Protein AF-A0A820HL80-F1 (afdb_monomer)

Solvent-accessible surface area (backbone atoms only — not comparable to full-atom values): 5024 Å² total; per-residue (Å²): 142,82,80,92,58,99,84,66,81,55,79,78,54,43,58,64,88,53,79,80,40,80,98,58,53,63,43,60,45,71,47,61,71,71,66,59,77,69,56,58,96,67,33,38,70,40,92,85,67,49,65,43,55,54,80,59,51,65,67,47,78,91,62,59,88,46,96,79,37,50,44,49,44,94,126

Sequence (75 aa):
MHDQIPWRLDWREVCDGKVDCWPFPIDEKDCEKLEENECELNEYRYLNGQCGAKAFLLDDTLSPDCLDRTDESIQ

Secondary structure (DSSP, 8-state):
-----TT---GGGSSSSS--SSSS--TTSSHHHHHH-PPPTTEEE-TTS-EEEGGGSSS-TTS-SSTT-TTS---

Nearest PDB structures (foldseek):
  2kri-assembly1_B  TM=9.119E-01  e=2.215E-01  Homo sapiens
  8em4-assembly1_B  TM=5.721E-01  e=4.139E-02  Mus musculus
  8ufb-assembly1_V  TM=6.752E-01  e=5.022E-02  Homo sapiens
  8jxg-assembly1_A  TM=5.956E-01  e=1.162E-01  Rattus norvegicus
  9bde-assembly1_R  TM=5.506E-01  e=1.089E-01  Homo sapiens

pLDDT: mean 82.47, std 12.03, range [45.75, 92.31]

Foldseek 3Di:
DDDDPVPDDDLCQACVPDQSDPPDSPSNPPVVVVVVLDEPPQWDQAPVSDTDGPCQQCPDLVDQPDPVSRSNDDD

Structure (mmCIF, N/CA/C/O backbone):
data_AF-A0A820HL80-F1
#
_entry.id   AF-A0A820HL80-F1
#
loop_
_atom_site.group_PDB
_atom_site.id
_atom_site.type_symbol
_atom_site.label_atom_id
_atom_site.label_alt_id
_atom_site.label_comp_id
_atom_site.label_asym_id
_atom_site.label_entity_id
_atom_site.label_seq_id
_atom_site.pdbx_PDB_ins_code
_atom_site.Cartn_x
_atom_site.Cartn_y
_atom_site.Cartn_z
_atom_site.occupancy
_atom_site.B_iso_or_equiv
_atom_site.auth_seq_id
_atom_site.auth_comp_id
_atom_site.auth_asym_id
_atom_site.auth_atom_id
_atom_site.pdbx_PDB_model_num
ATOM 1 N N . MET A 1 1 ? -13.662 -10.060 -23.712 1.00 45.75 1 MET A N 1
ATOM 2 C CA . MET A 1 1 ? -14.485 -8.852 -23.512 1.00 45.75 1 MET A CA 1
ATOM 3 C C . MET A 1 1 ? -14.127 -8.268 -22.156 1.00 45.75 1 MET A C 1
ATOM 5 O O . MET A 1 1 ? -14.567 -8.809 -21.156 1.00 45.75 1 MET A O 1
ATOM 9 N N . HIS A 1 2 ? -13.199 -7.311 -22.149 1.00 47.50 2 HIS A N 1
ATOM 10 C CA . HIS A 1 2 ? -13.277 -5.995 -21.504 1.00 47.50 2 HIS A CA 1
ATOM 11 C C . HIS A 1 2 ? -12.004 -5.237 -21.914 1.00 47.50 2 HIS A C 1
ATOM 13 O O . HIS A 1 2 ? -10.896 -5.628 -21.571 1.00 47.50 2 HIS A O 1
ATOM 19 N N . ASP A 1 3 ? -12.230 -4.266 -22.795 1.00 49.84 3 ASP A N 1
ATOM 20 C CA . ASP A 1 3 ? -11.549 -2.984 -22.964 1.00 49.84 3 ASP A CA 1
ATOM 21 C C . ASP A 1 3 ? -10.020 -2.918 -23.024 1.00 49.84 3 ASP A C 1
ATOM 23 O O . ASP A 1 3 ? -9.312 -2.802 -22.029 1.00 49.84 3 ASP A O 1
ATOM 27 N N . GLN A 1 4 ? -9.539 -2.817 -24.265 1.00 57.38 4 GLN A N 1
ATOM 28 C CA . GLN A 1 4 ? -8.275 -2.169 -24.582 1.00 57.38 4 GLN A CA 1
ATOM 29 C C . GLN A 1 4 ? -8.392 -0.656 -24.353 1.00 57.38 4 GLN A C 1
ATOM 31 O O . GLN A 1 4 ? -8.948 0.069 -25.178 1.00 57.38 4 GLN A O 1
ATOM 36 N N . ILE A 1 5 ? -7.826 -0.178 -23.248 1.00 56.53 5 ILE A N 1
ATOM 37 C CA . ILE A 1 5 ? -7.352 1.202 -23.123 1.00 56.53 5 ILE A CA 1
ATOM 38 C C . ILE A 1 5 ? -5.825 1.090 -23.076 1.00 56.53 5 ILE A C 1
ATOM 40 O O . ILE A 1 5 ? -5.299 0.676 -22.048 1.00 56.53 5 ILE A O 1
ATOM 44 N N . PRO A 1 6 ? -5.099 1.413 -24.160 1.00 59.38 6 PRO A N 1
ATOM 45 C CA . PRO A 1 6 ? -3.683 1.058 -24.324 1.00 59.38 6 PRO A CA 1
ATOM 46 C C . PRO A 1 6 ? -2.710 1.866 -23.441 1.00 59.38 6 PRO A C 1
ATOM 48 O O . PRO A 1 6 ? -1.512 1.851 -23.686 1.00 59.38 6 PRO A O 1
ATOM 51 N N . TRP A 1 7 ? -3.220 2.588 -22.439 1.00 57.81 7 TRP A N 1
ATOM 52 C CA . TRP A 1 7 ? -2.462 3.519 -21.596 1.00 57.81 7 TRP A CA 1
ATOM 53 C C . TRP A 1 7 ? -2.798 3.402 -20.104 1.00 57.81 7 TRP A C 1
ATOM 55 O O . TRP A 1 7 ? -2.587 4.351 -19.351 1.00 57.81 7 TRP A O 1
ATOM 65 N N . ARG A 1 8 ? -3.383 2.284 -19.663 1.00 67.19 8 ARG A N 1
ATOM 66 C CA . ARG A 1 8 ? -3.575 2.013 -18.235 1.00 67.19 8 ARG A CA 1
ATOM 67 C C . ARG A 1 8 ? -2.858 0.727 -17.872 1.00 67.19 8 ARG A C 1
ATOM 69 O O . ARG A 1 8 ? -3.258 -0.323 -18.359 1.00 67.19 8 ARG A O 1
ATOM 76 N N . LEU A 1 9 ? -1.838 0.859 -17.032 1.00 76.06 9 LEU A N 1
ATOM 77 C CA . LEU A 1 9 ? -1.191 -0.273 -16.387 1.00 76.06 9 LEU A CA 1
ATOM 78 C C . LEU A 1 9 ? -2.144 -0.912 -15.378 1.00 76.06 9 LEU A C 1
ATOM 80 O O . LEU A 1 9 ? -2.867 -0.213 -14.655 1.00 76.06 9 LEU A O 1
ATOM 84 N N . ASP A 1 10 ? -2.140 -2.237 -15.337 1.00 83.31 10 ASP A N 1
ATOM 85 C CA . ASP A 1 10 ? -2.617 -3.008 -14.197 1.00 83.31 10 ASP A CA 1
ATOM 86 C C . ASP A 1 10 ? -1.618 -2.846 -13.038 1.00 83.31 10 ASP A C 1
ATOM 88 O O . ASP A 1 10 ? -0.424 -2.656 -13.247 1.00 83.31 10 ASP A O 1
ATOM 92 N N . TRP A 1 11 ? -2.081 -2.931 -11.790 1.00 82.75 11 TRP A N 1
ATOM 93 C CA . TRP A 1 11 ? -1.188 -2.831 -10.627 1.00 82.75 11 TRP A CA 1
ATOM 94 C C . TRP A 1 11 ? -0.124 -3.939 -10.611 1.00 82.75 11 TRP A C 1
ATOM 96 O O . TRP A 1 11 ? 0.926 -3.767 -10.006 1.00 82.75 11 TRP A O 1
ATOM 106 N N . ARG A 1 12 ? -0.392 -5.069 -11.279 1.00 84.88 12 ARG A N 1
ATOM 107 C CA . ARG A 1 12 ? 0.551 -6.187 -11.446 1.00 84.88 12 ARG A CA 1
ATOM 108 C C . ARG A 1 12 ? 1.673 -5.905 -12.442 1.00 84.88 12 ARG A C 1
ATOM 110 O O . ARG A 1 12 ? 2.585 -6.714 -12.523 1.00 84.88 12 ARG A O 1
ATOM 117 N N . GLU A 1 13 ? 1.554 -4.830 -13.213 1.00 90.06 13 GLU A N 1
ATOM 118 C CA . GLU A 1 13 ? 2.527 -4.358 -14.208 1.00 90.06 13 GLU A CA 1
ATOM 119 C C . GLU A 1 13 ? 3.366 -3.193 -13.648 1.00 90.06 13 GLU A C 1
ATOM 121 O O . GLU A 1 13 ? 4.090 -2.534 -14.378 1.00 90.06 13 GLU A O 1
ATOM 126 N N . VAL A 1 14 ? 3.233 -2.884 -12.354 1.00 89.06 14 VAL A N 1
ATOM 127 C CA . VAL A 1 14 ? 4.079 -1.913 -11.651 1.00 89.06 14 VAL A CA 1
ATOM 128 C C . VAL A 1 14 ? 5.062 -2.693 -10.791 1.00 89.06 14 VAL A C 1
ATOM 130 O O . VAL A 1 14 ? 4.637 -3.510 -9.971 1.00 89.06 14 VAL A O 1
ATOM 133 N N . CYS A 1 15 ? 6.355 -2.415 -10.944 1.00 91.31 15 CYS A N 1
ATOM 134 C CA . CYS A 1 15 ? 7.441 -3.092 -10.240 1.00 91.31 15 CYS A CA 1
ATOM 135 C C . CYS A 1 15 ? 7.449 -4.609 -10.464 1.00 91.31 15 CYS A C 1
ATOM 137 O O . CYS A 1 15 ? 7.677 -5.396 -9.541 1.00 91.31 15 CYS A O 1
ATOM 139 N N . ASP A 1 16 ? 7.184 -5.025 -11.702 1.00 90.88 16 ASP A N 1
ATOM 140 C CA . ASP A 1 16 ? 7.133 -6.432 -12.109 1.00 90.88 16 ASP A CA 1
ATOM 141 C C . ASP A 1 16 ? 8.430 -6.901 -12.806 1.00 90.88 16 ASP A C 1
ATOM 143 O O . ASP A 1 16 ? 8.572 -8.076 -13.175 1.00 90.88 16 ASP A O 1
ATOM 147 N N . GLY A 1 17 ? 9.397 -5.992 -12.963 1.00 89.94 17 GLY A N 1
ATOM 148 C CA . GLY A 1 17 ? 10.666 -6.202 -13.648 1.00 89.94 17 GLY A CA 1
ATOM 149 C C . GLY A 1 17 ? 10.615 -5.969 -15.161 1.00 89.94 17 GLY A C 1
ATOM 150 O O . GLY A 1 17 ? 11.628 -6.207 -15.833 1.00 89.94 17 GLY A O 1
ATOM 151 N N . LYS A 1 18 ? 9.480 -5.538 -15.728 1.00 92.31 18 LYS A N 1
ATOM 152 C CA . LYS A 1 18 ? 9.321 -5.191 -17.146 1.00 92.31 18 LYS A CA 1
ATOM 153 C C . LYS A 1 18 ? 9.012 -3.708 -17.295 1.00 92.31 18 LYS A C 1
ATOM 155 O O . LYS A 1 18 ? 8.233 -3.135 -16.564 1.00 92.31 18 LYS A O 1
ATOM 160 N N . VAL A 1 19 ? 9.632 -3.085 -18.295 1.00 91.50 19 VAL A N 1
ATOM 161 C CA . VAL A 1 19 ? 9.332 -1.694 -18.649 1.00 91.50 19 VAL A CA 1
ATOM 162 C C . VAL A 1 19 ? 8.152 -1.675 -19.613 1.00 91.50 19 VAL A C 1
ATOM 164 O O . VAL A 1 19 ? 8.327 -1.888 -20.817 1.00 91.50 19 VAL A O 1
ATOM 167 N N . ASP A 1 20 ? 6.977 -1.383 -19.081 1.00 89.44 20 ASP A N 1
ATOM 168 C CA . ASP A 1 20 ? 5.726 -1.171 -19.797 1.00 89.44 20 ASP A CA 1
ATOM 169 C C . ASP A 1 20 ? 5.487 0.328 -20.090 1.00 89.44 20 ASP A C 1
ATOM 171 O O . ASP A 1 20 ? 4.873 0.678 -21.106 1.00 89.44 20 ASP A O 1
ATOM 175 N N . CYS A 1 21 ? 6.048 1.249 -19.289 1.00 87.44 21 CYS A N 1
ATOM 176 C CA . CYS A 1 21 ? 6.032 2.690 -19.582 1.00 87.44 21 CYS A CA 1
ATOM 177 C C . CYS A 1 21 ? 7.240 3.161 -20.417 1.00 87.44 21 CYS A C 1
ATOM 179 O O . CYS A 1 21 ? 8.391 3.138 -19.984 1.00 87.44 21 CYS A O 1
ATOM 181 N N . TRP A 1 22 ? 6.977 3.717 -21.608 1.00 84.00 22 TRP A N 1
ATOM 182 C CA . TRP A 1 22 ? 7.997 4.292 -22.499 1.00 84.00 22 TRP A CA 1
ATOM 183 C C . TRP A 1 22 ? 7.627 5.716 -22.947 1.00 84.00 22 TRP A C 1
ATOM 185 O O . TRP A 1 22 ? 6.456 5.980 -23.227 1.00 84.00 22 TRP A O 1
ATOM 195 N N . PRO A 1 23 ? 8.588 6.657 -23.081 1.00 82.62 23 PRO A N 1
ATOM 196 C CA . PRO A 1 23 ? 10.046 6.530 -22.917 1.00 82.62 23 PRO A CA 1
ATOM 197 C C . PRO A 1 23 ? 10.559 6.614 -21.479 1.00 82.62 23 PRO A C 1
ATOM 199 O O . PRO A 1 23 ? 11.762 6.494 -21.251 1.00 82.62 23 PRO A O 1
ATOM 202 N N . PHE A 1 24 ? 9.672 6.846 -20.516 1.00 86.62 24 PHE A N 1
ATOM 203 C CA . PHE A 1 24 ? 10.038 6.952 -19.112 1.00 86.62 24 PHE A CA 1
ATOM 204 C C . PHE A 1 24 ? 9.563 5.698 -18.373 1.00 86.62 24 PHE A C 1
ATOM 206 O O . PHE A 1 24 ? 8.352 5.570 -18.206 1.00 86.62 24 PHE A O 1
ATOM 213 N N . PRO A 1 25 ? 10.481 4.829 -17.906 1.00 88.44 25 PRO A N 1
ATOM 214 C CA . PRO A 1 25 ? 10.142 3.629 -17.141 1.00 88.44 25 PRO A CA 1
ATOM 215 C C . PRO A 1 25 ? 9.746 4.043 -15.723 1.00 88.44 25 PRO A C 1
ATOM 217 O O . PRO A 1 25 ? 10.578 4.049 -14.822 1.00 88.44 25 PRO A O 1
ATOM 220 N N . ILE A 1 26 ? 8.551 4.605 -15.563 1.00 90.81 26 ILE A N 1
ATOM 221 C CA . ILE A 1 26 ? 8.045 5.117 -14.280 1.00 90.81 26 ILE A CA 1
ATOM 222 C C . ILE A 1 26 ? 7.390 4.017 -13.441 1.00 90.81 26 ILE A C 1
ATOM 224 O O . ILE A 1 26 ? 7.369 4.115 -12.224 1.00 90.81 26 ILE A O 1
ATOM 228 N N . ASP A 1 27 ? 6.892 2.988 -14.107 1.00 90.38 27 ASP A N 1
ATOM 229 C CA . ASP A 1 27 ? 6.368 1.738 -13.564 1.00 90.38 27 ASP A CA 1
ATOM 230 C C . ASP A 1 27 ? 7.406 0.929 -12.783 1.00 90.38 27 ASP A C 1
ATOM 232 O O . ASP A 1 27 ? 7.067 0.327 -11.775 1.00 90.38 27 ASP A O 1
ATOM 236 N N . GLU A 1 28 ? 8.672 0.993 -13.194 1.00 92.25 28 GLU A N 1
ATOM 237 C CA . GLU A 1 28 ? 9.783 0.252 -12.577 1.00 92.25 28 GLU A CA 1
ATOM 238 C C . GLU A 1 28 ? 10.704 1.143 -11.724 1.00 92.25 28 GLU A C 1
ATOM 240 O O . GLU A 1 28 ? 11.885 0.843 -11.522 1.00 92.25 28 GLU A O 1
ATOM 245 N N . LYS A 1 29 ? 10.208 2.299 -11.270 1.00 91.56 29 LYS A N 1
ATOM 246 C CA . LYS A 1 29 ? 10.964 3.244 -10.436 1.00 91.56 29 LYS A CA 1
ATOM 247 C C . LYS A 1 29 ? 10.422 3.302 -9.024 1.00 91.56 29 LYS A C 1
ATOM 249 O O . LYS A 1 29 ? 9.220 3.225 -8.812 1.00 91.56 29 LYS A O 1
ATOM 254 N N . ASP A 1 30 ? 11.334 3.555 -8.087 1.00 88.06 30 ASP A N 1
ATOM 255 C CA . ASP A 1 30 ? 11.041 3.713 -6.665 1.00 88.06 30 ASP A CA 1
ATOM 256 C C . ASP A 1 30 ? 10.225 2.534 -6.089 1.00 88.06 30 ASP A C 1
ATOM 258 O O . ASP A 1 30 ? 9.385 2.718 -5.206 1.00 88.06 30 ASP A O 1
ATOM 262 N N . CYS A 1 31 ? 10.450 1.321 -6.606 1.00 87.62 31 CYS A N 1
ATOM 263 C CA . CYS A 1 31 ? 9.749 0.105 -6.191 1.00 87.62 31 CYS A CA 1
ATOM 264 C C . CYS A 1 31 ? 9.953 -0.204 -4.711 1.00 87.62 31 CYS A C 1
ATOM 266 O O . CYS A 1 31 ? 9.046 -0.701 -4.048 1.00 87.62 31 CYS A O 1
ATOM 268 N N . GLU A 1 32 ? 11.103 0.186 -4.163 1.00 83.31 32 GLU A N 1
ATOM 269 C CA . GLU A 1 32 ? 11.380 0.115 -2.738 1.00 83.31 32 GLU A CA 1
ATOM 270 C C . GLU A 1 32 ? 10.341 0.873 -1.905 1.00 83.31 32 GLU A C 1
ATOM 272 O O . GLU A 1 32 ? 9.990 0.405 -0.834 1.00 83.31 32 GLU A O 1
ATOM 277 N N . LYS A 1 33 ? 9.743 1.964 -2.406 1.00 76.94 33 LYS A N 1
ATOM 278 C CA . LYS A 1 33 ? 8.686 2.689 -1.675 1.00 76.94 33 LYS A CA 1
ATOM 279 C C . LYS A 1 33 ? 7.384 1.898 -1.589 1.00 76.94 33 LYS A C 1
ATOM 281 O O . LYS A 1 33 ? 6.605 2.095 -0.661 1.00 76.94 33 LYS A O 1
ATOM 286 N N . LEU A 1 34 ? 7.119 1.031 -2.568 1.00 73.62 34 LEU A N 1
ATOM 287 C CA . LEU A 1 34 ? 5.977 0.114 -2.534 1.00 73.62 34 LEU A CA 1
ATOM 288 C C . LEU A 1 34 ? 6.261 -1.081 -1.614 1.00 73.62 34 LEU A C 1
ATOM 290 O O . LEU A 1 34 ? 5.346 -1.589 -0.964 1.00 73.62 34 LEU A O 1
ATOM 294 N N . GLU A 1 35 ? 7.520 -1.516 -1.549 1.00 67.62 35 GLU A N 1
ATOM 295 C CA . GLU A 1 35 ? 7.959 -2.658 -0.743 1.00 67.62 35 GLU A CA 1
ATOM 296 C C . GLU A 1 35 ? 8.238 -2.314 0.721 1.00 67.62 35 GLU A C 1
ATOM 298 O O . GLU A 1 35 ? 8.076 -3.187 1.574 1.00 67.62 35 GLU A O 1
ATOM 303 N N . GLU A 1 36 ? 8.614 -1.065 1.018 1.00 69.69 36 GLU A N 1
ATOM 304 C CA . GLU A 1 36 ? 8.911 -0.594 2.369 1.00 69.69 36 GLU A CA 1
ATOM 305 C C . GLU A 1 36 ? 7.719 -0.890 3.282 1.00 69.69 36 GLU A C 1
ATOM 307 O O . GLU A 1 36 ? 7.930 -1.465 4.341 1.00 69.69 36 GLU A O 1
ATOM 312 N N . ASN A 1 37 ? 6.470 -0.658 2.839 1.00 64.00 37 ASN A N 1
ATOM 313 C CA . ASN A 1 37 ? 5.234 -1.046 3.552 1.00 64.00 37 ASN A CA 1
ATOM 314 C C . ASN A 1 37 ? 5.316 -0.807 5.082 1.00 64.00 37 ASN A C 1
ATOM 316 O O . ASN A 1 37 ? 4.763 -1.556 5.896 1.00 64.00 37 ASN A O 1
ATOM 320 N N . GLU A 1 38 ? 6.069 0.224 5.470 1.00 76.00 38 GLU A N 1
ATOM 321 C CA . GLU A 1 38 ? 6.231 0.682 6.836 1.00 76.00 38 GLU A CA 1
ATOM 322 C C . GLU A 1 38 ? 5.236 1.822 7.006 1.00 76.00 38 GLU A C 1
ATOM 324 O O . GLU A 1 38 ? 5.264 2.809 6.274 1.00 76.00 38 GLU A O 1
ATOM 329 N N . CYS A 1 39 ? 4.308 1.654 7.942 1.00 85.19 39 CYS A N 1
ATOM 330 C CA . CYS A 1 39 ? 3.395 2.725 8.303 1.00 85.19 39 CYS A CA 1
ATOM 331 C C . CYS A 1 39 ? 4.133 3.788 9.122 1.00 85.19 39 CYS A C 1
ATOM 333 O O . CYS A 1 39 ? 5.106 3.486 9.823 1.00 85.19 39 CYS A O 1
ATOM 335 N N . GLU A 1 40 ? 3.631 5.019 9.103 1.00 86.81 40 GLU A N 1
ATOM 336 C CA . GLU A 1 40 ? 4.184 6.095 9.922 1.00 86.81 40 GLU A CA 1
ATOM 337 C C . GLU A 1 40 ? 4.075 5.777 11.429 1.00 86.81 40 GLU A C 1
ATOM 339 O O . GLU A 1 40 ? 3.271 4.959 11.884 1.00 86.81 40 GLU A O 1
ATOM 344 N N . LEU A 1 41 ? 4.860 6.463 12.269 1.00 86.81 41 LEU A N 1
ATOM 345 C CA . LEU A 1 41 ? 4.889 6.234 13.729 1.00 86.81 41 LEU A CA 1
ATOM 346 C C . LEU A 1 41 ? 3.509 6.342 14.412 1.00 86.81 41 LEU A C 1
ATOM 348 O O . LEU A 1 41 ? 3.276 5.723 15.459 1.00 86.81 41 LEU A O 1
ATOM 352 N N . ASN A 1 42 ? 2.602 7.144 13.857 1.00 89.38 42 ASN A N 1
ATOM 353 C CA . ASN A 1 42 ? 1.232 7.359 14.330 1.00 89.38 42 ASN A CA 1
ATOM 354 C C . ASN A 1 42 ? 0.191 6.462 13.635 1.00 89.38 42 ASN A C 1
ATOM 356 O O . ASN A 1 42 ? -1.002 6.590 13.924 1.00 89.38 42 ASN A O 1
ATOM 360 N N . GLU A 1 43 ? 0.626 5.542 12.782 1.00 91.06 43 GLU A N 1
ATOM 361 C CA . GLU A 1 43 ? -0.221 4.635 12.018 1.00 91.06 43 GLU A CA 1
ATOM 362 C C . GLU A 1 43 ? -0.083 3.184 12.496 1.00 91.06 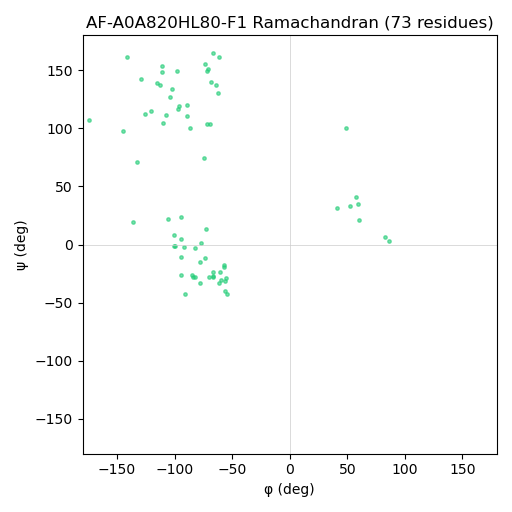43 GLU A C 1
ATOM 364 O O . GLU A 1 43 ? 0.914 2.766 13.093 1.00 91.06 43 GLU A O 1
ATOM 369 N N . TYR A 1 44 ? -1.141 2.416 12.283 1.00 87.56 44 TYR A N 1
ATOM 370 C CA . TYR A 1 44 ? -1.231 0.992 12.534 1.00 87.56 44 TYR A CA 1
ATOM 371 C C . TYR A 1 44 ? -1.354 0.256 11.203 1.00 87.56 44 TYR A C 1
ATOM 373 O O . TYR A 1 44 ? -2.101 0.684 10.323 1.00 87.56 44 TYR A O 1
ATOM 381 N N . ARG A 1 45 ? -0.622 -0.855 11.076 1.00 87.94 45 ARG A N 1
ATOM 382 C CA . ARG A 1 45 ? -0.689 -1.736 9.912 1.00 87.94 45 ARG A CA 1
ATOM 383 C C . ARG A 1 45 ? -1.759 -2.799 10.133 1.00 87.94 45 ARG A C 1
ATOM 385 O O . ARG A 1 45 ? -1.570 -3.689 10.962 1.00 87.94 45 ARG A O 1
ATOM 392 N N . TYR A 1 46 ? -2.850 -2.700 9.387 1.00 87.12 46 TYR A N 1
ATOM 393 C CA . TYR A 1 46 ? -3.940 -3.674 9.359 1.00 87.12 46 TYR A CA 1
ATOM 394 C C . TYR A 1 46 ? -3.476 -5.015 8.763 1.00 87.12 46 TYR A C 1
ATOM 396 O O . TYR A 1 46 ? -2.411 -5.097 8.138 1.00 87.12 46 TYR A O 1
ATOM 404 N N . LEU A 1 47 ? -4.252 -6.092 8.944 1.00 85.12 47 LEU A N 1
ATOM 405 C CA . LEU A 1 47 ? -3.815 -7.440 8.535 1.00 85.12 47 LEU A CA 1
ATOM 406 C C . LEU A 1 47 ? -3.674 -7.585 7.013 1.00 85.12 47 LEU A C 1
ATOM 408 O O . LEU A 1 47 ? -2.846 -8.362 6.536 1.00 85.12 47 LEU A O 1
ATOM 412 N N . ASN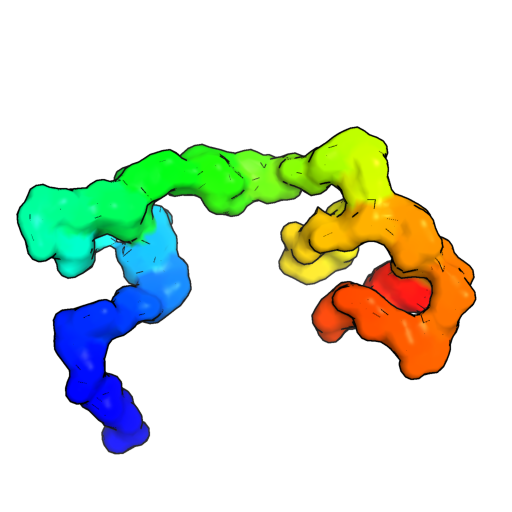 A 1 48 ? -4.442 -6.817 6.247 1.00 82.69 48 ASN A N 1
ATOM 413 C CA . ASN A 1 48 ? -4.346 -6.720 4.794 1.00 82.69 48 ASN A CA 1
ATOM 414 C C . ASN A 1 48 ? -3.166 -5.856 4.303 1.00 82.69 48 ASN A C 1
ATOM 416 O O . ASN A 1 48 ? -3.004 -5.682 3.096 1.00 82.69 48 ASN A O 1
ATOM 420 N N . GLY A 1 49 ? -2.351 -5.322 5.217 1.00 83.00 49 GLY A N 1
ATOM 421 C CA . GLY A 1 49 ? -1.190 -4.491 4.910 1.00 83.00 49 GLY A CA 1
ATOM 422 C C . GLY A 1 49 ? -1.505 -3.017 4.656 1.00 83.00 49 GLY A C 1
ATOM 423 O O . GLY A 1 49 ? -0.599 -2.284 4.276 1.00 83.00 49 GLY A O 1
ATOM 424 N N . GLN A 1 50 ? -2.748 -2.567 4.850 1.00 86.50 50 GLN A N 1
ATOM 425 C CA . GLN A 1 50 ? -3.088 -1.144 4.828 1.00 86.50 50 GLN A CA 1
ATOM 426 C C . GLN A 1 50 ? -2.546 -0.431 6.075 1.00 86.50 50 GLN A C 1
ATOM 428 O O . GLN A 1 50 ? -2.496 -1.016 7.155 1.00 86.50 50 GLN A O 1
ATOM 433 N N . CYS A 1 51 ? -2.201 0.847 5.936 1.00 88.31 51 CYS A N 1
ATOM 434 C CA . CYS A 1 51 ? -1.869 1.729 7.052 1.00 88.31 51 CYS A CA 1
ATOM 435 C C . CYS A 1 51 ? -3.053 2.651 7.351 1.00 88.31 51 CYS A C 1
ATOM 437 O O . CYS A 1 51 ? -3.630 3.235 6.433 1.00 88.31 51 CYS A O 1
ATOM 439 N N . GLY A 1 52 ? -3.411 2.796 8.623 1.00 88.56 52 GLY A N 1
ATOM 440 C CA . GLY A 1 52 ? -4.402 3.773 9.075 1.00 88.56 52 GLY A CA 1
ATOM 441 C C . GLY A 1 52 ? -4.007 4.392 10.403 1.00 88.56 52 GLY A C 1
ATOM 442 O O . GLY A 1 52 ? -3.150 3.871 11.114 1.00 88.56 52 GLY A O 1
ATOM 443 N N . ALA A 1 53 ? -4.586 5.540 10.748 1.00 91.94 53 ALA A N 1
ATOM 444 C CA . ALA A 1 53 ? -4.212 6.223 11.980 1.00 91.94 53 ALA A CA 1
ATOM 445 C C . ALA A 1 53 ? -4.571 5.366 13.203 1.00 91.94 53 ALA A C 1
ATOM 447 O O . ALA A 1 53 ? -5.683 4.860 13.309 1.00 91.94 53 ALA A O 1
ATOM 448 N N . LYS A 1 54 ? -3.671 5.286 14.193 1.00 90.94 54 LYS A N 1
ATOM 449 C CA . LYS A 1 54 ? -3.925 4.563 15.460 1.00 90.94 54 LYS A CA 1
ATOM 450 C C . LYS A 1 54 ? -5.161 5.054 16.220 1.00 90.94 54 LYS A C 1
ATOM 452 O O . LYS A 1 54 ? -5.639 4.359 17.107 1.00 90.94 54 LYS A O 1
ATOM 457 N N . ALA A 1 55 ? -5.622 6.268 1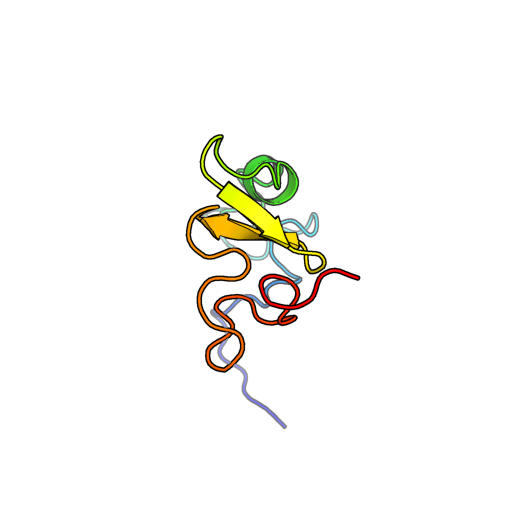5.921 1.00 91.25 55 ALA A N 1
ATOM 458 C CA . ALA A 1 55 ? -6.832 6.842 16.497 1.00 91.25 55 ALA A CA 1
ATOM 459 C C . ALA A 1 55 ? -8.110 6.100 16.069 1.00 91.25 55 ALA A C 1
ATOM 461 O O . ALA A 1 55 ? -9.082 6.159 16.809 1.00 91.25 55 ALA A O 1
ATOM 462 N N . PHE A 1 56 ? -8.068 5.400 14.933 1.00 91.50 56 PHE A N 1
ATOM 463 C CA . PHE A 1 56 ? -9.160 4.622 14.343 1.00 91.50 56 PHE A CA 1
ATOM 464 C C . PHE A 1 56 ? -9.104 3.141 14.738 1.00 91.50 56 PHE A C 1
ATOM 466 O O . PHE A 1 56 ? -9.510 2.270 13.987 1.00 91.50 56 PHE A O 1
ATOM 473 N N . LEU A 1 57 ? -8.461 2.811 15.860 1.00 90.44 57 LEU A N 1
ATOM 474 C CA . LEU A 1 57 ? -8.470 1.445 16.375 1.00 90.44 57 LEU A CA 1
ATOM 475 C C . LEU A 1 57 ? -9.549 1.332 17.438 1.00 90.44 57 LEU A C 1
ATOM 477 O O . LEU A 1 57 ? -9.403 1.931 18.510 1.00 90.44 57 LEU A O 1
ATOM 481 N N . LEU A 1 58 ? -10.553 0.495 17.176 1.00 90.69 58 LEU A N 1
ATOM 482 C CA . LEU A 1 58 ? -11.662 0.219 18.088 1.00 90.69 58 LEU A CA 1
ATOM 483 C C . LEU A 1 58 ? -12.449 1.487 18.448 1.00 90.69 58 LEU A C 1
ATOM 485 O O . LEU A 1 58 ? -12.866 1.645 19.604 1.00 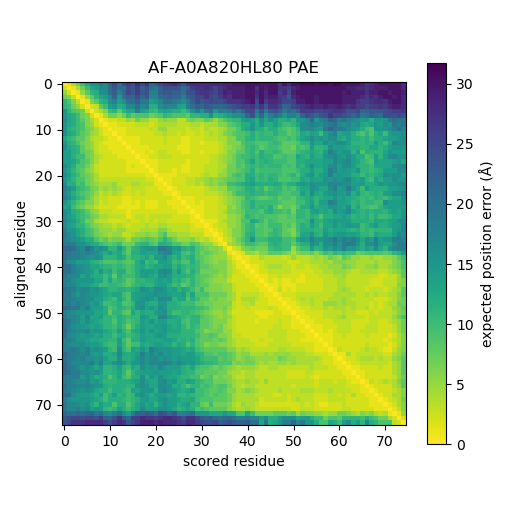90.69 58 LEU A O 1
ATOM 489 N N . ASP A 1 59 ? -12.588 2.420 17.505 1.00 91.88 59 ASP A N 1
ATOM 490 C CA . ASP A 1 59 ? -13.256 3.697 17.755 1.00 91.88 59 ASP A CA 1
ATOM 491 C C . ASP A 1 59 ? -14.761 3.625 17.447 1.00 91.88 59 ASP A C 1
ATOM 493 O O . ASP A 1 59 ? -15.569 4.076 18.269 1.00 91.88 59 ASP A O 1
ATOM 497 N N . ASP A 1 60 ? -15.150 2.984 16.341 1.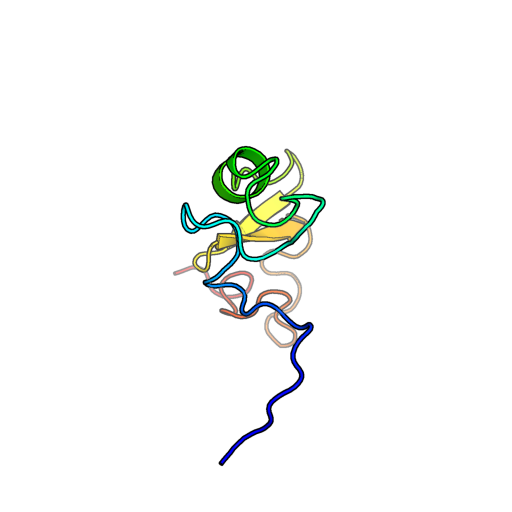00 90.19 60 ASP A N 1
ATOM 498 C CA . ASP A 1 60 ? -16.533 2.714 15.954 1.00 90.19 60 ASP A CA 1
ATOM 499 C C . ASP A 1 60 ? -16.708 1.361 15.239 1.00 90.19 60 ASP A C 1
ATOM 501 O O . ASP A 1 60 ? -16.635 1.230 14.017 1.00 90.19 60 ASP A O 1
ATOM 505 N N . THR A 1 61 ? -17.128 0.354 16.011 1.00 85.62 61 THR A N 1
ATOM 506 C CA . THR A 1 61 ? -17.377 -1.017 15.518 1.00 85.62 61 THR A CA 1
ATOM 507 C C . THR A 1 61 ? -18.392 -1.137 14.371 1.00 85.62 61 THR A C 1
ATOM 509 O O . THR A 1 61 ? -18.461 -2.180 13.705 1.00 85.62 61 THR A O 1
ATOM 512 N N . LEU A 1 62 ? -19.222 -0.112 14.143 1.00 87.88 62 LEU A N 1
ATOM 513 C CA . LEU A 1 62 ? -20.206 -0.079 13.059 1.00 87.88 62 LEU A CA 1
ATOM 514 C C . LEU A 1 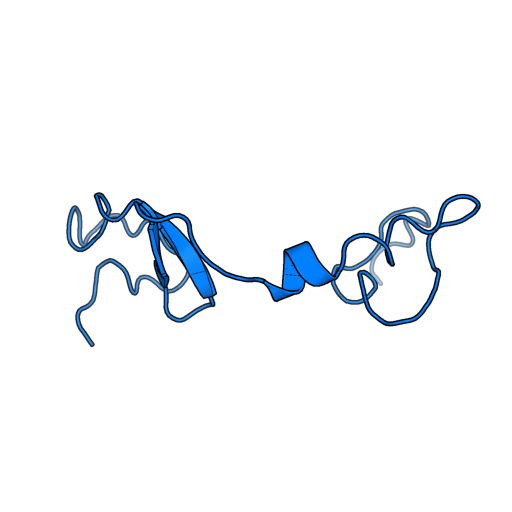62 ? -19.682 0.617 11.795 1.00 87.88 62 LEU A C 1
ATOM 516 O O . LEU A 1 62 ? -20.327 0.503 10.748 1.00 87.88 62 LEU A O 1
ATOM 520 N N . SER A 1 63 ? -18.531 1.285 11.872 1.00 91.06 63 SER A N 1
ATOM 521 C CA . SER A 1 63 ? -17.911 2.049 10.791 1.00 91.06 63 SER A CA 1
ATOM 522 C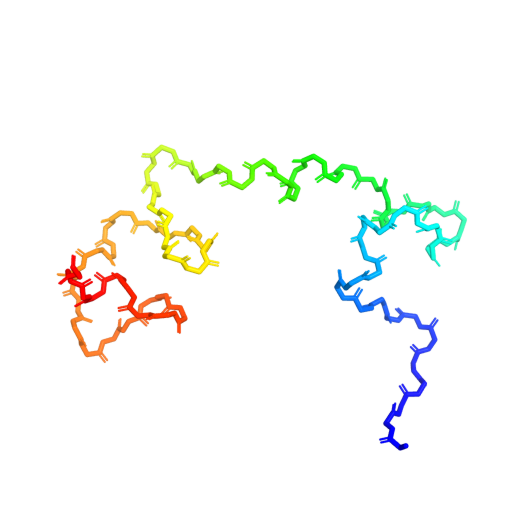 C . SER A 1 63 ? -16.418 1.708 10.659 1.00 91.06 63 SER A C 1
ATOM 524 O O . SER A 1 63 ? -15.585 2.548 10.969 1.00 91.06 63 SER A O 1
ATOM 526 N N . PRO A 1 64 ? -16.069 0.504 10.168 1.00 90.50 64 PRO A N 1
ATOM 527 C CA . PRO A 1 64 ? -14.674 0.128 9.951 1.00 90.50 64 PRO A CA 1
ATOM 528 C C . PRO A 1 64 ? -14.008 1.037 8.906 1.00 90.50 64 PRO A C 1
ATOM 530 O O . PRO A 1 64 ? -14.528 1.209 7.798 1.00 90.50 64 PRO A O 1
ATOM 533 N N . ASP A 1 65 ? -12.842 1.564 9.251 1.00 90.88 65 ASP A N 1
ATOM 534 C CA . ASP A 1 65 ? -11.969 2.396 8.428 1.00 90.88 65 ASP A CA 1
ATOM 535 C C . ASP A 1 65 ? -11.083 1.570 7.490 1.00 90.88 65 ASP A C 1
ATOM 537 O O . ASP A 1 65 ? -10.722 2.022 6.398 1.00 90.88 65 ASP A O 1
ATOM 541 N N . CYS A 1 66 ? -10.749 0.337 7.872 1.00 88.62 66 CYS A N 1
ATOM 542 C CA . CYS A 1 66 ? -9.953 -0.558 7.034 1.00 88.62 66 CYS A CA 1
ATOM 543 C C . CYS A 1 66 ? -10.805 -1.562 6.236 1.00 88.62 66 CYS A C 1
ATOM 545 O O . 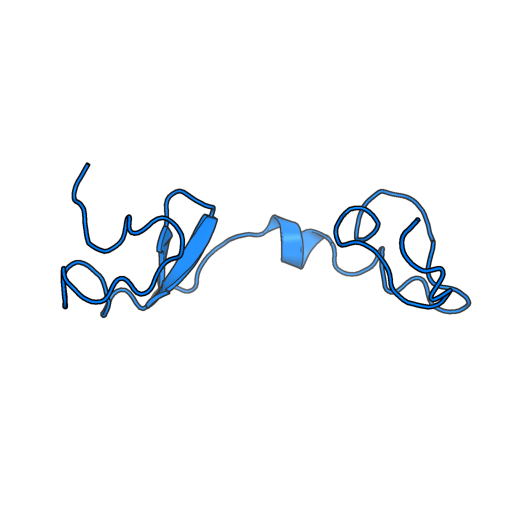CYS A 1 66 ? -11.877 -2.009 6.654 1.00 88.62 66 CYS A O 1
ATOM 547 N N . LEU A 1 67 ? -10.318 -1.958 5.051 1.00 88.75 67 LEU A N 1
ATOM 548 C CA . LEU A 1 67 ? -11.072 -2.831 4.135 1.00 88.75 67 LEU A CA 1
ATOM 549 C C . LEU A 1 67 ? -11.286 -4.246 4.686 1.00 88.75 67 LEU A C 1
ATOM 551 O O . LEU A 1 67 ? -12.242 -4.917 4.293 1.00 88.75 67 LEU A O 1
ATOM 555 N N . ASP A 1 68 ? -10.387 -4.715 5.550 1.00 88.25 68 ASP A N 1
ATOM 556 C CA . ASP A 1 68 ? -10.493 -6.019 6.204 1.00 88.25 68 ASP A CA 1
ATOM 557 C C . ASP A 1 68 ? -11.203 -5.958 7.565 1.00 88.25 68 ASP A C 1
ATOM 559 O O . ASP A 1 68 ? -11.469 -7.011 8.147 1.00 88.25 68 ASP A O 1
ATOM 563 N N . ARG A 1 69 ? -11.592 -4.755 8.017 1.00 88.69 69 ARG A N 1
ATOM 564 C CA . ARG A 1 69 ? -12.311 -4.483 9.274 1.00 88.69 69 ARG A CA 1
ATOM 565 C C . ARG A 1 69 ? -11.560 -4.918 10.536 1.00 88.69 69 ARG A C 1
ATOM 567 O O . ARG A 1 69 ? -12.177 -5.183 11.568 1.00 88.69 69 ARG A O 1
ATOM 574 N N . THR 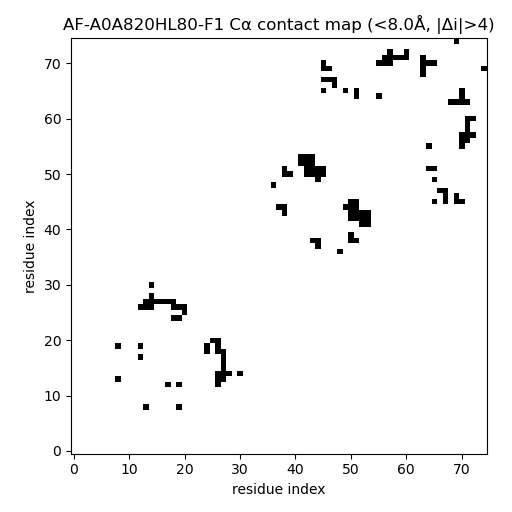A 1 70 ? -10.243 -5.074 10.429 1.00 89.69 70 THR A N 1
ATOM 575 C CA . THR A 1 70 ? -9.382 -5.543 11.520 1.00 89.69 70 THR A CA 1
ATOM 576 C C . THR A 1 70 ? -9.065 -4.467 12.550 1.00 89.69 70 THR A C 1
ATOM 578 O O . THR A 1 70 ? -8.657 -4.793 13.660 1.00 89.69 70 THR A O 1
ATOM 581 N N . ASP A 1 71 ? -9.317 -3.206 12.217 1.00 89.25 71 ASP A N 1
ATOM 582 C CA . ASP A 1 71 ? -9.398 -2.090 13.156 1.00 89.25 71 ASP A CA 1
ATOM 583 C C . ASP A 1 71 ? -10.425 -2.311 14.271 1.00 89.25 71 ASP A C 1
ATOM 585 O O . ASP A 1 71 ? -10.146 -2.015 15.431 1.00 89.25 71 ASP A O 1
ATOM 589 N N . GLU A 1 72 ? -11.576 -2.890 13.927 1.00 89.81 72 GLU A N 1
ATOM 590 C CA . GLU A 1 72 ? -12.730 -3.027 14.820 1.00 89.81 72 GLU A CA 1
ATOM 591 C C . GLU A 1 72 ? -12.874 -4.413 15.460 1.00 89.81 72 GLU A C 1
ATOM 593 O O . GLU A 1 72 ? -13.783 -4.665 16.259 1.00 89.81 72 GLU A O 1
ATOM 598 N N . SER A 1 73 ? -11.975 -5.342 15.137 1.00 79.62 73 SER A N 1
ATOM 599 C CA . SER A 1 73 ? -11.965 -6.683 15.715 1.00 79.62 73 SER A CA 1
ATOM 600 C C . SER A 1 73 ? -10.605 -7.011 16.319 1.00 79.62 73 SER A C 1
ATOM 602 O O . SER A 1 73 ? -9.635 -7.223 15.596 1.00 79.62 73 SER A O 1
ATOM 604 N N . ILE A 1 74 ? -10.546 -7.142 17.648 1.00 62.66 74 ILE A N 1
ATOM 605 C CA . ILE A 1 74 ? -9.409 -7.791 18.309 1.00 62.66 74 ILE A CA 1
ATOM 606 C C . ILE A 1 74 ? -9.519 -9.286 18.003 1.00 62.66 74 ILE A C 1
ATOM 608 O O . ILE A 1 74 ? -10.383 -9.969 18.559 1.00 62.66 74 ILE A O 1
ATOM 612 N N . GLN A 1 75 ? -8.690 -9.771 17.084 1.00 55.03 75 GLN A N 1
ATOM 613 C CA . GLN A 1 75 ? -8.567 -11.197 16.800 1.00 55.03 75 GLN A CA 1
ATOM 614 C C . GLN A 1 75 ? -7.635 -11.887 17.802 1.00 55.03 75 GLN A C 1
ATOM 616 O O . GLN A 1 75 ? -6.611 -11.276 18.185 1.00 55.03 75 GLN A O 1
#

Organism: NCBI:txid392030

Radius of gyration: 17.19 Å; Cα contacts (8 Å, |Δi|>4): 72; chains: 1; bounding box: 32×19×43 Å

Mean predicted aligned error: 9.82 Å